Protein AF-A0A936TVR9-F1 (afdb_monomer_lite)

Structure (mmCIF, N/CA/C/O backbone):
data_AF-A0A936TVR9-F1
#
_entry.id   AF-A0A936TVR9-F1
#
loop_
_atom_site.group_PDB
_atom_site.id
_atom_site.type_symbol
_atom_site.label_atom_id
_atom_site.label_alt_id
_atom_site.label_comp_id
_atom_site.label_asym_id
_atom_site.label_entity_id
_atom_site.label_seq_id
_atom_site.pdbx_PDB_ins_code
_atom_site.Cartn_x
_atom_site.Cartn_y
_atom_site.Cartn_z
_atom_site.occupancy
_atom_site.B_iso_or_equiv
_atom_site.auth_seq_id
_atom_site.auth_comp_id
_atom_site.auth_asym_id
_atom_site.auth_atom_id
_atom_site.pdbx_PDB_model_num
ATOM 1 N N . MET A 1 1 ? 17.431 -40.367 -0.765 1.00 41.81 1 MET A N 1
ATOM 2 C CA . MET A 1 1 ? 17.169 -39.230 0.140 1.00 41.81 1 MET A CA 1
ATOM 3 C C . MET A 1 1 ? 16.264 -38.296 -0.637 1.00 41.81 1 MET A C 1
ATOM 5 O O . MET A 1 1 ? 16.635 -38.012 -1.762 1.00 41.81 1 MET A O 1
ATOM 9 N N . PRO A 1 2 ? 15.048 -37.974 -0.170 1.00 59.00 2 PRO A N 1
ATOM 10 C CA . PRO A 1 2 ? 14.137 -37.151 -0.960 1.00 59.00 2 PRO A CA 1
ATOM 11 C C . PRO A 1 2 ? 14.713 -35.739 -1.104 1.00 59.00 2 PRO A C 1
ATOM 13 O O . PRO A 1 2 ? 15.181 -35.166 -0.123 1.00 59.00 2 PRO A O 1
ATOM 16 N N . ASP A 1 3 ? 14.726 -35.217 -2.326 1.00 55.16 3 ASP A N 1
ATOM 17 C CA . ASP A 1 3 ? 15.293 -33.914 -2.664 1.00 55.16 3 ASP A CA 1
ATOM 18 C C . ASP A 1 3 ? 14.294 -32.806 -2.292 1.00 55.16 3 ASP A C 1
ATOM 20 O O . ASP A 1 3 ? 13.336 -32.521 -3.008 1.00 55.16 3 ASP A O 1
ATOM 24 N N . TRP A 1 4 ? 14.494 -32.194 -1.123 1.00 59.47 4 TRP A N 1
ATOM 25 C CA . TRP A 1 4 ? 13.605 -31.176 -0.537 1.00 59.47 4 TRP A CA 1
ATOM 26 C C . TRP A 1 4 ? 13.656 -29.805 -1.237 1.00 59.47 4 TRP A C 1
ATOM 28 O O . TRP A 1 4 ? 12.968 -28.879 -0.821 1.00 59.47 4 TRP A O 1
ATOM 38 N N . SER A 1 5 ? 14.468 -29.652 -2.282 1.00 62.69 5 SER A N 1
ATOM 39 C CA . SER A 1 5 ? 14.728 -28.380 -2.972 1.00 62.69 5 SER A CA 1
ATOM 40 C C . SER A 1 5 ? 13.841 -28.126 -4.199 1.00 62.69 5 SER A C 1
ATOM 42 O O . SER A 1 5 ? 13.876 -27.025 -4.742 1.00 62.69 5 SER A O 1
ATOM 44 N N . LEU A 1 6 ? 13.028 -29.105 -4.617 1.00 51.06 6 LEU A N 1
ATOM 45 C CA . LEU A 1 6 ? 12.009 -28.960 -5.673 1.00 51.06 6 LEU A CA 1
ATOM 46 C C . LEU A 1 6 ? 10.609 -28.630 -5.125 1.00 51.06 6 LEU A C 1
ATOM 48 O O . LEU A 1 6 ? 9.691 -28.398 -5.909 1.00 51.06 6 LEU A O 1
ATOM 52 N N . LEU A 1 7 ? 10.435 -28.575 -3.797 1.00 57.88 7 LEU A N 1
ATOM 53 C CA . LEU A 1 7 ? 9.286 -27.898 -3.201 1.00 57.88 7 LEU A CA 1
ATOM 54 C C . LEU A 1 7 ? 9.544 -26.401 -3.338 1.00 57.88 7 LEU A C 1
ATOM 56 O O . LEU A 1 7 ? 10.267 -25.800 -2.542 1.00 57.88 7 LEU A O 1
ATOM 60 N N . GLY A 1 8 ? 8.989 -25.811 -4.389 1.00 74.62 8 GLY A N 1
ATOM 61 C CA . GLY A 1 8 ? 8.978 -24.376 -4.556 1.00 74.62 8 GLY A CA 1
ATOM 62 C C . GLY A 1 8 ? 8.379 -23.696 -3.327 1.00 74.62 8 GLY A C 1
ATOM 63 O O . GLY A 1 8 ? 7.636 -24.264 -2.522 1.00 74.62 8 GLY A O 1
ATOM 64 N N . VAL A 1 9 ? 8.674 -22.408 -3.196 1.00 77.19 9 VAL A N 1
ATOM 65 C CA . VAL A 1 9 ? 8.026 -21.518 -2.218 1.00 77.19 9 VAL A CA 1
ATOM 66 C C . VAL A 1 9 ? 6.498 -21.663 -2.219 1.00 77.19 9 VAL A C 1
ATOM 68 O O . VAL A 1 9 ? 5.866 -21.477 -1.183 1.00 77.19 9 VAL A O 1
ATOM 71 N N . ARG A 1 10 ? 5.910 -22.058 -3.355 1.00 77.62 10 ARG A N 1
ATOM 72 C CA . ARG A 1 10 ? 4.486 -22.355 -3.514 1.00 77.62 10 ARG A CA 1
ATOM 73 C C . ARG A 1 10 ? 4.029 -23.540 -2.658 1.00 77.62 10 ARG A C 1
ATOM 75 O O . ARG A 1 10 ? 3.032 -23.413 -1.956 1.00 77.62 10 ARG A O 1
ATOM 82 N N . GLU A 1 11 ? 4.748 -24.657 -2.662 1.00 87.62 11 GLU A N 1
ATOM 83 C CA . GLU A 1 11 ? 4.419 -25.847 -1.870 1.00 87.62 11 GLU A CA 1
ATOM 84 C C . GLU A 1 11 ? 4.554 -25.562 -0.369 1.00 87.62 11 GLU A C 1
ATOM 86 O O . GLU A 1 11 ? 3.704 -25.973 0.419 1.00 87.62 11 GLU A O 1
ATOM 91 N N . TYR A 1 12 ? 5.561 -24.779 0.028 1.00 86.06 12 TYR A N 1
ATOM 92 C CA . TYR A 1 12 ? 5.709 -24.320 1.412 1.00 86.06 12 TYR A CA 1
ATOM 93 C C . TYR A 1 12 ? 4.566 -23.381 1.839 1.00 86.06 12 TYR A C 1
ATOM 95 O O . TYR A 1 12 ? 4.017 -23.513 2.939 1.00 86.06 12 TYR A O 1
ATOM 103 N N . LEU A 1 13 ? 4.155 -22.459 0.960 1.00 86.81 13 LEU A N 1
ATOM 104 C CA . LEU A 1 13 ? 3.024 -21.560 1.203 1.00 86.81 13 LEU A CA 1
ATOM 105 C C . LEU A 1 13 ? 1.708 -22.344 1.345 1.00 86.81 13 LEU A C 1
ATOM 107 O O . LEU A 1 13 ? 0.924 -22.073 2.249 1.00 86.81 13 LEU A O 1
ATOM 111 N N . LEU A 1 14 ? 1.484 -23.354 0.499 1.00 89.12 14 LEU A N 1
ATOM 112 C CA . LEU A 1 14 ? 0.291 -24.203 0.559 1.00 89.12 14 LEU A CA 1
ATOM 113 C C . LEU A 1 14 ? 0.271 -25.085 1.814 1.00 89.12 14 LEU A C 1
ATOM 115 O O . LEU A 1 14 ? -0.764 -25.182 2.474 1.00 89.12 14 LEU A O 1
ATOM 119 N N . LEU A 1 15 ? 1.404 -25.690 2.182 1.00 91.25 15 LEU A N 1
ATOM 120 C CA . LEU A 1 15 ? 1.513 -26.502 3.397 1.00 91.25 15 LEU A CA 1
ATOM 121 C C . LEU A 1 15 ? 1.290 -25.665 4.662 1.00 91.25 15 LEU A C 1
ATOM 123 O O . LEU A 1 15 ? 0.538 -26.077 5.546 1.00 91.25 15 LEU A O 1
ATOM 127 N N . SER A 1 16 ? 1.897 -24.479 4.741 1.00 89.44 16 SER A N 1
ATOM 128 C CA . SER A 1 16 ? 1.709 -23.571 5.879 1.00 89.44 16 SER A CA 1
ATOM 129 C C . SER A 1 16 ? 0.274 -23.040 5.963 1.00 89.44 16 SER A C 1
ATOM 131 O O . SER A 1 16 ? -0.315 -23.067 7.045 1.00 89.44 16 SER A O 1
ATOM 133 N N . ALA A 1 17 ? -0.337 -22.653 4.839 1.00 94.25 17 ALA A N 1
ATOM 134 C CA . ALA A 1 17 ? -1.742 -22.250 4.792 1.00 94.25 17 ALA A CA 1
ATOM 135 C C . ALA A 1 17 ? -2.686 -23.384 5.234 1.00 94.25 17 ALA A C 1
ATOM 137 O O . ALA A 1 17 ? -3.587 -23.162 6.046 1.00 94.25 17 ALA A O 1
ATOM 138 N N . GLY A 1 18 ? -2.447 -24.614 4.765 1.00 95.69 18 GLY A N 1
ATOM 139 C CA . GLY A 1 18 ? -3.208 -25.794 5.177 1.00 95.69 18 GLY A CA 1
ATOM 140 C C . GLY A 1 18 ? -3.083 -26.086 6.675 1.00 95.69 18 GLY A C 1
ATOM 141 O O . GLY A 1 18 ? -4.087 -26.337 7.342 1.00 95.69 18 GLY A O 1
ATOM 142 N N . LEU A 1 19 ? -1.873 -25.981 7.232 1.00 96.12 19 LEU A N 1
ATOM 143 C CA . LEU A 1 19 ? -1.625 -26.162 8.665 1.00 96.12 19 LEU A CA 1
ATOM 144 C C . LEU A 1 19 ? -2.401 -25.140 9.510 1.00 96.12 19 LEU A C 1
ATOM 146 O O . LEU A 1 19 ? -3.032 -25.510 10.502 1.00 96.12 19 LEU A O 1
ATOM 150 N N . VAL A 1 20 ? -2.393 -23.865 9.104 1.00 95.94 20 VAL A N 1
ATOM 151 C CA . VAL A 1 20 ? -3.145 -22.799 9.784 1.00 95.94 20 VAL A CA 1
ATOM 152 C C . VAL A 1 20 ? -4.648 -23.071 9.723 1.00 95.94 20 VAL A C 1
ATOM 154 O O . VAL A 1 20 ? -5.328 -22.955 10.742 1.00 95.94 20 VAL A O 1
ATOM 157 N N . ALA A 1 21 ? -5.172 -23.498 8.570 1.00 95.25 21 ALA A N 1
ATOM 158 C CA . ALA A 1 21 ? -6.583 -23.848 8.423 1.00 95.25 21 ALA A CA 1
ATOM 159 C C . ALA A 1 21 ? -6.993 -25.008 9.348 1.00 95.25 21 ALA A C 1
ATOM 161 O O . ALA A 1 21 ? -8.014 -24.924 10.033 1.00 95.25 21 ALA A O 1
ATOM 162 N N . ILE A 1 22 ? -6.171 -26.059 9.434 1.00 96.44 22 ILE A N 1
ATOM 163 C CA . ILE A 1 22 ? -6.390 -27.191 10.348 1.00 96.44 22 ILE A CA 1
ATOM 164 C C . ILE A 1 22 ? -6.342 -26.729 11.810 1.00 96.44 22 ILE A C 1
ATOM 166 O O . ILE A 1 22 ? -7.194 -27.117 12.610 1.00 96.44 22 ILE A O 1
ATOM 170 N N . TYR A 1 23 ? -5.380 -25.877 12.171 1.00 96.00 23 TYR A N 1
ATOM 171 C CA . TYR A 1 23 ? -5.263 -25.338 13.526 1.00 96.00 23 TYR A CA 1
ATOM 172 C C . TYR A 1 23 ? -6.498 -24.521 13.930 1.00 96.00 23 TYR A C 1
ATOM 174 O O . TYR A 1 23 ? -7.045 -24.720 15.016 1.00 96.00 23 TYR A O 1
ATOM 182 N N . LEU A 1 24 ? -6.982 -23.647 13.043 1.00 95.44 24 LEU A N 1
ATOM 183 C CA . LEU A 1 24 ? -8.204 -22.875 13.273 1.00 95.44 24 LEU A CA 1
ATOM 184 C C . LEU A 1 24 ? -9.433 -23.781 13.381 1.00 95.44 24 LEU A C 1
ATOM 186 O O . LEU A 1 24 ? -10.273 -23.562 14.254 1.00 95.44 24 LEU A O 1
ATOM 190 N N . LEU A 1 25 ? -9.519 -24.831 12.562 1.00 94.94 25 LEU A N 1
ATOM 191 C CA . LEU A 1 25 ? -10.594 -25.817 12.645 1.00 94.94 25 LEU A CA 1
ATOM 192 C C . LEU A 1 25 ? -10.604 -26.517 14.013 1.00 94.94 25 LEU A C 1
ATOM 194 O O . LEU A 1 25 ? -11.652 -26.601 14.655 1.00 94.94 25 LEU A O 1
ATOM 198 N N . LEU A 1 26 ? -9.442 -26.961 14.500 1.00 94.19 26 LEU A N 1
ATOM 199 C CA . LEU A 1 26 ? -9.314 -27.559 15.831 1.00 94.19 26 LEU A CA 1
ATOM 200 C C . LEU A 1 26 ? -9.665 -26.566 16.943 1.00 94.19 26 LEU A C 1
ATOM 202 O O . LEU A 1 26 ? -10.333 -26.944 17.904 1.00 94.19 26 LEU A O 1
ATOM 206 N N . LEU A 1 27 ? -9.265 -25.298 16.810 1.00 91.44 27 LEU A N 1
ATOM 207 C CA . LEU A 1 27 ? -9.602 -24.243 17.764 1.00 91.44 27 LEU A CA 1
ATOM 208 C C . LEU A 1 27 ? -11.121 -24.032 17.843 1.00 91.44 27 LEU A C 1
ATOM 210 O O . LEU A 1 27 ? -11.679 -24.002 18.939 1.00 91.44 27 LEU A O 1
ATOM 214 N N . VAL A 1 28 ? -11.805 -23.964 16.697 1.00 91.00 28 VAL A N 1
ATOM 215 C CA . VAL A 1 28 ? -13.268 -23.828 16.625 1.00 91.00 28 VAL A CA 1
ATOM 216 C C . VAL A 1 28 ? -13.967 -25.055 17.206 1.00 91.00 28 VAL A C 1
ATOM 218 O O . VAL A 1 28 ? -14.898 -24.901 17.995 1.00 91.00 28 VAL A O 1
ATOM 221 N N . ILE A 1 29 ? -13.507 -26.268 16.884 1.00 90.19 29 ILE A N 1
ATOM 222 C CA . ILE A 1 29 ? -14.047 -27.508 17.462 1.00 90.19 29 ILE A CA 1
ATOM 223 C C . ILE A 1 29 ? -13.866 -27.508 18.982 1.00 90.19 29 ILE A C 1
ATOM 225 O O . ILE A 1 29 ? -14.802 -27.837 19.708 1.00 90.19 29 ILE A O 1
ATOM 229 N N . ARG A 1 30 ? -12.703 -27.082 19.486 1.00 86.31 30 ARG A N 1
ATOM 230 C CA . ARG A 1 30 ? -12.430 -27.025 20.925 1.00 86.31 30 ARG A CA 1
ATOM 231 C C . ARG A 1 30 ? -13.293 -25.988 21.644 1.00 86.31 30 ARG A C 1
ATOM 233 O O . ARG A 1 30 ? -13.754 -26.258 22.748 1.00 86.31 30 ARG A O 1
ATOM 240 N N . LEU A 1 31 ? -13.531 -24.825 21.034 1.00 79.69 31 LEU A N 1
ATOM 241 C CA . LEU A 1 31 ? -14.440 -23.808 21.579 1.00 79.69 31 LEU A CA 1
ATOM 242 C C . LEU A 1 31 ? -15.897 -24.276 21.552 1.00 79.69 31 LEU A C 1
ATOM 244 O O . LEU A 1 31 ? -16.657 -24.004 22.478 1.00 79.69 31 LEU A O 1
ATOM 248 N N . ARG A 1 32 ? -16.279 -24.993 20.494 1.00 82.75 32 ARG A N 1
ATOM 249 C CA . ARG A 1 32 ? -17.621 -25.551 20.313 1.00 82.75 32 ARG A CA 1
ATOM 250 C C . ARG A 1 32 ? -17.870 -26.798 21.154 1.00 82.75 32 ARG A C 1
ATOM 252 O O . ARG A 1 32 ? -19.017 -27.210 21.295 1.00 82.75 32 ARG A O 1
ATOM 259 N N . HIS A 1 33 ? -16.824 -27.353 21.753 1.00 65.50 33 HIS A N 1
ATOM 260 C CA . HIS A 1 33 ? -16.907 -28.402 22.751 1.00 65.50 33 HIS A CA 1
ATOM 261 C C . HIS A 1 33 ? -16.649 -27.814 24.153 1.00 65.50 33 HIS A C 1
ATOM 263 O O . HIS A 1 33 ? -15.665 -28.188 24.800 1.00 65.50 33 HIS A O 1
ATOM 269 N N . PRO A 1 34 ? -17.494 -26.883 24.658 1.00 57.62 34 PRO A N 1
ATOM 270 C CA . PRO A 1 34 ? -17.399 -26.454 26.040 1.00 57.62 34 PRO A CA 1
ATOM 271 C C . PRO A 1 34 ? -17.596 -27.700 26.895 1.00 57.62 34 PRO A C 1
ATOM 273 O O . PRO A 1 34 ? -18.627 -28.365 26.829 1.00 57.62 34 PRO A O 1
ATOM 276 N N . ASN A 1 35 ? -16.543 -28.043 27.629 1.00 62.31 35 ASN A N 1
ATOM 277 C CA . ASN A 1 35 ? -16.458 -29.159 28.553 1.00 62.31 35 ASN A CA 1
ATOM 278 C C . ASN A 1 35 ? -17.751 -29.272 29.382 1.00 62.31 35 ASN A C 1
ATOM 280 O O . ASN A 1 35 ? -17.938 -28.558 30.369 1.00 62.31 35 ASN A O 1
ATOM 284 N N . SER A 1 36 ? -18.660 -30.157 28.963 1.00 58.44 36 SER A N 1
ATOM 285 C CA . SER A 1 36 ? -19.895 -30.494 29.667 1.00 58.44 36 SER A CA 1
ATOM 286 C C . SER A 1 36 ? -19.535 -31.418 30.829 1.00 58.44 36 SER A C 1
ATOM 288 O O . SER A 1 36 ? -19.790 -32.620 30.815 1.00 58.44 36 SER A O 1
ATOM 290 N N . GLY A 1 37 ? -18.839 -30.857 31.814 1.00 56.47 37 GLY A N 1
ATOM 291 C CA . GLY A 1 37 ? -18.1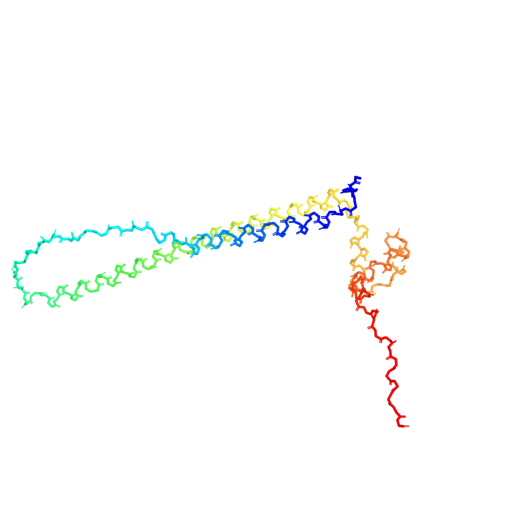68 -31.610 32.859 1.00 56.47 37 GLY A CA 1
ATOM 292 C C . GLY A 1 37 ? -18.283 -30.934 34.215 1.00 56.47 37 GLY A C 1
ATOM 293 O O . GLY A 1 37 ? -17.302 -30.413 34.726 1.00 56.47 37 GLY A O 1
ATOM 294 N N . LYS A 1 38 ? -19.478 -31.051 34.811 1.00 57.41 38 LYS A N 1
ATOM 295 C C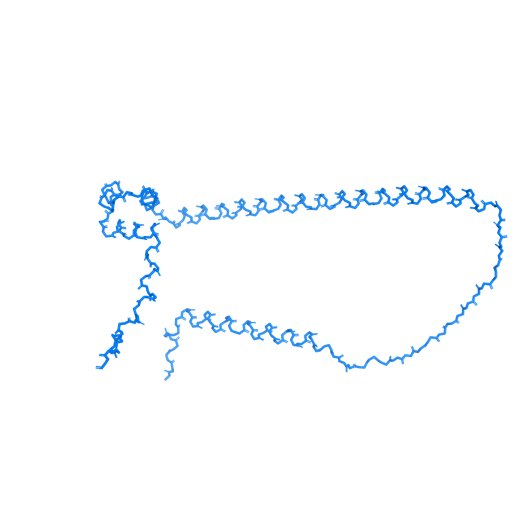A . LYS A 1 38 ? -19.773 -30.961 36.258 1.00 57.41 38 LYS A CA 1
ATOM 296 C C . LYS A 1 38 ? -19.833 -29.555 36.878 1.00 57.41 38 LYS A C 1
ATOM 298 O O . LYS A 1 38 ? -19.017 -29.192 37.719 1.00 57.41 38 LYS A O 1
ATOM 303 N N . ARG A 1 39 ? -20.932 -28.837 36.621 1.00 51.00 39 ARG A N 1
ATOM 304 C CA . ARG A 1 39 ? -21.523 -27.958 37.647 1.00 51.00 39 ARG A CA 1
ATOM 305 C C . ARG A 1 39 ? -22.394 -28.813 38.567 1.00 51.00 39 ARG A C 1
ATOM 307 O O . ARG A 1 39 ? -23.491 -29.208 38.184 1.00 51.00 39 ARG A O 1
ATOM 314 N N . LYS A 1 40 ? -21.896 -29.126 39.767 1.00 46.97 40 LYS A N 1
ATOM 315 C CA . LYS A 1 40 ? -22.768 -29.549 40.868 1.00 46.97 40 LYS A CA 1
ATOM 316 C C . LYS A 1 40 ? -23.508 -28.314 41.379 1.00 46.97 40 LYS A C 1
ATOM 318 O O . LYS A 1 40 ? -22.881 -27.346 41.797 1.00 46.97 40 LYS A O 1
ATOM 323 N N . ALA A 1 41 ? -24.829 -28.374 41.289 1.00 47.09 41 ALA A N 1
ATOM 324 C CA . ALA A 1 41 ? -25.760 -27.455 41.915 1.00 47.09 41 ALA A CA 1
ATOM 325 C C . ALA A 1 41 ? -25.800 -27.669 43.437 1.00 47.09 41 ALA A C 1
ATOM 327 O O . ALA A 1 41 ? -25.733 -28.806 43.904 1.00 47.09 41 ALA A O 1
ATOM 328 N N . ALA A 1 42 ? -25.989 -26.583 44.181 1.00 38.34 42 ALA A N 1
ATOM 329 C CA . ALA A 1 42 ? -26.681 -26.583 45.462 1.00 38.34 42 ALA A CA 1
ATOM 330 C C . ALA A 1 42 ? -27.422 -25.247 45.598 1.00 38.34 42 ALA A C 1
ATOM 332 O O . ALA A 1 42 ? -26.902 -24.191 45.249 1.00 38.34 42 ALA A O 1
ATOM 333 N N . ALA A 1 43 ? -28.675 -25.379 46.004 1.00 44.47 43 ALA A N 1
ATOM 334 C CA . ALA A 1 43 ? -29.791 -24.458 45.878 1.00 44.47 43 ALA A CA 1
ATOM 335 C C . ALA A 1 43 ? -29.920 -23.522 47.115 1.00 44.47 43 ALA A C 1
ATOM 337 O O . ALA A 1 43 ? -29.125 -23.638 48.048 1.00 44.47 43 ALA A O 1
ATOM 338 N N . PRO A 1 44 ? -30.887 -22.583 47.104 1.00 61.28 44 PRO A N 1
ATOM 339 C CA . PRO A 1 44 ? -30.874 -21.304 47.814 1.00 61.28 44 PRO A CA 1
ATOM 340 C C . PRO A 1 44 ? -31.745 -21.288 49.080 1.00 61.28 44 PRO A C 1
ATOM 342 O O . PRO A 1 44 ? -32.658 -22.092 49.214 1.00 61.28 44 PRO A O 1
ATOM 345 N N . VAL A 1 45 ? -31.524 -20.304 49.956 1.00 45.28 45 VAL A N 1
ATOM 346 C CA . VAL A 1 45 ? -32.445 -19.851 51.020 1.00 45.28 45 VAL A CA 1
ATOM 347 C C . VAL A 1 45 ? -32.060 -18.382 51.277 1.00 45.28 45 VAL A C 1
ATOM 349 O O . VAL A 1 45 ? -30.885 -18.111 51.482 1.00 45.28 45 VAL A O 1
ATOM 352 N N . GLY A 1 46 ? -32.886 -17.345 51.173 1.00 40.72 46 GLY A N 1
ATOM 353 C CA . GLY A 1 46 ? -34.325 -17.226 51.349 1.00 40.72 46 GLY A CA 1
ATOM 354 C C . GLY A 1 46 ? -34.555 -16.310 52.550 1.00 40.72 46 GLY A C 1
ATOM 355 O O . GLY A 1 46 ? -34.253 -16.736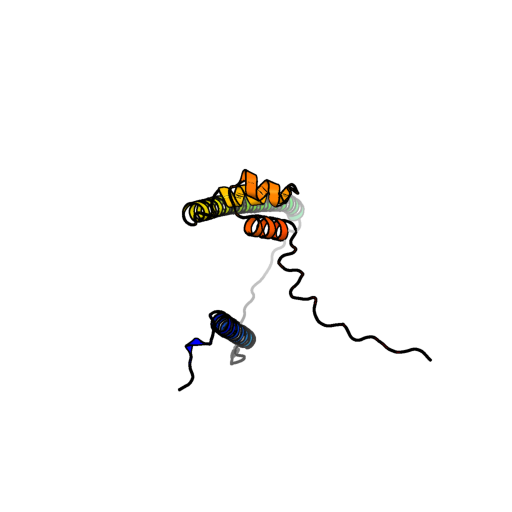 53.652 1.00 40.72 46 GLY A O 1
ATOM 356 N N . GLN A 1 47 ? -35.060 -15.087 52.353 1.00 41.81 47 GLN A N 1
ATOM 357 C CA . GLN A 1 47 ? -36.056 -14.480 53.251 1.00 41.81 47 GLN A CA 1
ATOM 358 C C . GLN A 1 47 ? -36.515 -13.104 52.766 1.00 41.81 47 GLN A C 1
ATOM 360 O O . GLN A 1 47 ? -35.721 -12.197 52.532 1.00 41.81 47 GLN A O 1
ATOM 365 N N . TRP A 1 48 ? -37.832 -12.995 52.611 1.00 40.94 48 TRP A N 1
ATOM 366 C CA . TRP A 1 48 ? -38.579 -11.770 52.368 1.00 40.94 48 TRP A CA 1
ATOM 367 C C . TRP A 1 48 ? -38.949 -11.109 53.692 1.00 40.94 48 TRP A C 1
ATOM 369 O O . TRP A 1 48 ? -39.326 -11.812 54.628 1.00 40.94 48 TRP A O 1
ATOM 379 N N . SER A 1 49 ? -38.983 -9.777 53.694 1.00 47.59 49 SER A N 1
ATOM 380 C CA . SER A 1 49 ? -39.792 -8.995 54.629 1.00 47.59 49 SER A CA 1
ATOM 381 C C . SER A 1 49 ? -40.334 -7.753 53.915 1.00 47.59 49 SER A C 1
ATOM 383 O O . SER A 1 49 ? -39.574 -6.863 53.547 1.00 47.59 49 SER A O 1
ATOM 385 N N . THR A 1 50 ? -41.651 -7.705 53.730 1.00 47.31 50 THR A N 1
ATOM 386 C CA . THR A 1 50 ? -42.462 -6.483 53.572 1.00 47.31 50 THR A CA 1
ATOM 387 C C . THR A 1 50 ? -43.469 -6.488 54.724 1.00 47.31 50 THR A C 1
ATOM 389 O O . THR A 1 50 ? -43.892 -7.570 55.139 1.00 47.31 50 THR A O 1
ATOM 392 N N . PRO A 1 51 ? -43.751 -5.329 55.338 1.00 52.59 51 PRO A N 1
ATOM 393 C CA . PRO A 1 51 ? -44.999 -4.620 55.015 1.00 52.59 51 PRO A CA 1
ATOM 394 C C . PRO A 1 51 ? -44.795 -3.086 54.983 1.00 52.59 51 PRO A C 1
ATOM 396 O O . PRO A 1 51 ? -43.999 -2.536 55.733 1.00 52.59 51 PRO A O 1
ATOM 399 N N . GLU A 1 52 ? -45.293 -2.391 53.959 1.00 44.72 52 GLU A N 1
ATOM 400 C CA . GLU A 1 52 ? -46.629 -1.761 53.889 1.00 44.72 52 GLU A CA 1
ATOM 401 C C . GLU A 1 52 ? -46.563 -0.285 54.313 1.00 44.72 52 GLU A C 1
ATOM 403 O O . GLU A 1 52 ? -46.065 0.015 55.390 1.00 44.72 52 GLU A O 1
ATOM 408 N N . LEU A 1 53 ? -47.033 0.616 53.439 1.00 45.84 53 LEU A N 1
ATOM 409 C CA . LEU A 1 53 ? -47.757 1.862 53.746 1.00 45.84 53 LEU A CA 1
ATOM 410 C C . LEU A 1 53 ? -47.982 2.638 52.435 1.00 45.84 53 LEU A C 1
ATOM 412 O O . LEU A 1 53 ? -47.062 3.221 51.863 1.00 45.84 53 LEU A O 1
ATOM 416 N N . SER A 1 54 ? -49.225 2.625 51.955 1.00 48.81 54 SER A N 1
ATOM 417 C CA . SER A 1 54 ? -49.710 3.449 50.842 1.00 48.81 54 SER A CA 1
ATOM 418 C C . SER A 1 54 ? -49.854 4.922 51.245 1.00 48.81 54 SER A C 1
ATOM 420 O O . SER A 1 54 ? -50.532 5.202 52.234 1.00 48.81 54 SER A O 1
ATOM 422 N N . PRO A 1 55 ? -49.396 5.873 50.406 1.00 48.84 55 PRO A N 1
ATOM 423 C CA . PRO A 1 55 ? -49.975 7.208 50.331 1.00 48.84 55 PRO A CA 1
ATOM 424 C C . PRO A 1 55 ? -50.504 7.467 48.908 1.00 48.84 55 PRO A C 1
ATOM 426 O O . PRO A 1 55 ? -49.897 8.171 48.101 1.00 48.84 55 PRO A O 1
ATOM 429 N N . MET A 1 56 ? -51.665 6.899 48.570 1.00 47.44 56 MET A N 1
ATOM 430 C CA . MET A 1 56 ? -52.380 7.218 47.324 1.00 47.44 56 MET A CA 1
ATOM 431 C C . MET A 1 56 ? -53.162 8.532 47.487 1.00 47.44 56 MET A C 1
ATOM 433 O O . MET A 1 56 ? -54.370 8.519 47.681 1.00 47.44 56 MET A O 1
ATOM 437 N N . ALA A 1 57 ? -52.471 9.673 47.452 1.00 46.50 57 ALA A N 1
ATOM 438 C CA . ALA A 1 57 ? -53.089 10.984 47.178 1.00 46.50 57 ALA A CA 1
ATOM 439 C C . ALA A 1 57 ? -52.064 12.043 46.730 1.00 46.50 57 ALA A C 1
ATOM 441 O O . ALA A 1 57 ? -52.391 12.907 45.927 1.00 46.50 57 ALA A O 1
ATOM 442 N N . VAL A 1 58 ? -50.806 11.944 47.180 1.00 50.09 58 VAL A N 1
ATOM 443 C CA . VAL A 1 58 ? -49.698 12.826 46.740 1.00 50.09 58 VAL A CA 1
ATOM 444 C C . VAL A 1 58 ? -48.997 12.279 45.486 1.00 50.09 58 VAL A C 1
ATOM 446 O O . VAL A 1 58 ? -48.367 13.018 44.732 1.00 50.09 58 VAL A O 1
ATOM 449 N N . ALA A 1 59 ? -49.160 10.980 45.216 1.00 52.16 59 ALA A N 1
ATOM 450 C CA . ALA A 1 59 ? -48.464 10.277 44.145 1.00 52.16 59 ALA A CA 1
ATOM 451 C C . ALA A 1 59 ? -48.778 10.815 42.737 1.00 52.16 59 ALA A C 1
ATOM 453 O O . ALA A 1 59 ? -47.903 10.787 41.889 1.00 52.16 59 ALA A O 1
ATOM 454 N N . SER A 1 60 ? -49.973 11.351 42.462 1.00 51.34 60 SER A N 1
ATOM 455 C CA . SER A 1 60 ? -50.345 11.682 41.074 1.00 51.34 60 SER A CA 1
ATOM 456 C C . SER A 1 60 ? -49.619 12.905 40.489 1.00 51.34 60 SER A C 1
ATOM 458 O O . SER A 1 60 ? -49.429 12.949 39.278 1.00 51.34 60 SER A O 1
ATOM 460 N N . SER A 1 61 ? -49.202 13.876 41.312 1.00 52.09 61 SER A N 1
ATOM 461 C CA . SER A 1 61 ? -48.396 15.029 40.859 1.00 52.09 61 SER A CA 1
ATOM 462 C C . SER A 1 61 ? -46.897 14.762 40.959 1.00 52.09 61 SER A C 1
ATOM 464 O O . SER A 1 61 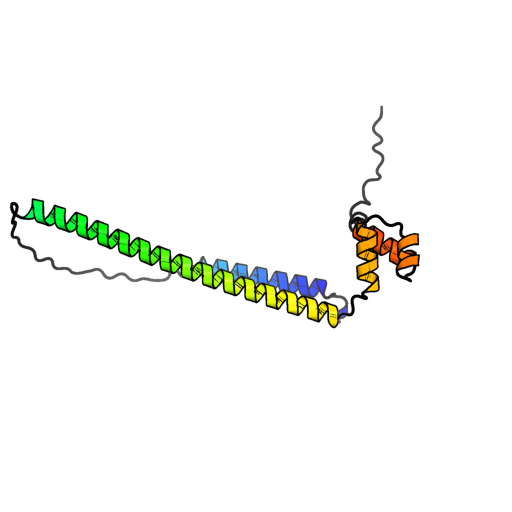? -46.165 15.096 40.034 1.00 52.09 61 SER A O 1
ATOM 466 N N . ALA A 1 62 ? -46.450 14.079 42.019 1.00 54.81 62 ALA A N 1
ATOM 467 C CA . ALA A 1 62 ? -45.046 13.701 42.178 1.00 54.81 62 ALA A CA 1
ATOM 468 C C . ALA A 1 62 ? -44.584 12.705 41.097 1.00 54.81 62 ALA A C 1
ATOM 470 O O . ALA A 1 62 ? -43.469 12.820 40.601 1.00 54.81 62 ALA A O 1
ATOM 471 N N . VAL A 1 63 ? -45.454 11.777 40.677 1.00 58.25 63 VAL A N 1
ATOM 472 C CA . VAL A 1 63 ? -45.165 10.837 39.580 1.00 58.25 63 VAL A CA 1
ATOM 473 C C . VAL A 1 63 ? -45.085 11.561 38.233 1.00 58.25 63 VAL A C 1
ATOM 475 O O . VAL A 1 63 ? -44.198 11.249 37.451 1.00 58.25 63 VAL A O 1
ATOM 478 N N . ALA A 1 64 ? -45.931 12.566 37.977 1.00 58.66 64 ALA A N 1
ATOM 479 C CA . ALA A 1 64 ? -45.881 13.342 36.734 1.00 58.66 64 ALA A CA 1
ATOM 480 C C . ALA A 1 64 ? -44.632 14.245 36.648 1.00 58.66 64 ALA A C 1
ATOM 482 O O . ALA A 1 64 ? -44.019 14.356 35.588 1.00 58.66 64 ALA A O 1
ATOM 483 N N . GLU A 1 65 ? -44.213 14.865 37.757 1.00 57.66 65 GLU A N 1
ATOM 484 C CA . GLU A 1 65 ? -42.967 15.646 37.817 1.00 57.66 65 GLU A CA 1
ATOM 485 C C . GLU A 1 65 ? -41.712 14.754 37.775 1.00 57.66 65 GLU A C 1
ATOM 487 O O . GLU A 1 65 ? -40.725 15.132 37.140 1.00 57.66 65 GLU A O 1
ATOM 492 N N . GLN A 1 66 ? -41.748 13.553 38.371 1.00 59.69 66 GLN A N 1
ATOM 493 C CA . GLN A 1 66 ? -40.673 12.560 38.242 1.00 59.69 66 GLN A CA 1
ATOM 494 C C . GLN A 1 66 ? -40.561 12.008 36.819 1.00 59.69 66 GLN A C 1
ATOM 496 O O . GLN A 1 66 ? -39.457 11.939 36.298 1.00 59.69 66 GLN A O 1
ATOM 501 N N . GLU A 1 67 ? -41.667 11.696 36.144 1.00 61.69 67 GLU A N 1
ATOM 502 C CA . GLU A 1 67 ? -41.646 11.166 34.773 1.00 61.69 67 GLU A CA 1
ATOM 503 C C . GLU A 1 67 ? -41.071 12.188 33.768 1.00 61.69 67 GLU A C 1
ATOM 505 O O . GLU A 1 67 ? -40.305 11.843 32.861 1.00 61.69 67 GLU A O 1
ATOM 510 N N . VAL A 1 68 ? -41.348 13.484 33.962 1.00 65.81 68 VAL A N 1
ATOM 511 C CA . VAL A 1 68 ? -40.737 14.565 33.167 1.00 65.81 68 VAL A CA 1
ATOM 512 C C . VAL A 1 68 ? -39.240 14.727 33.481 1.00 65.81 68 VAL A C 1
ATOM 514 O O . VAL A 1 68 ? -38.440 14.946 32.567 1.00 65.81 68 VAL A O 1
ATOM 517 N N . GLN A 1 69 ? -38.819 14.577 34.741 1.00 70.88 69 GLN A N 1
ATOM 518 C CA . GLN A 1 69 ? -37.394 14.597 35.093 1.00 70.88 69 GLN A CA 1
ATOM 519 C C . GLN A 1 69 ? -36.644 13.368 34.560 1.00 70.88 69 GLN A C 1
ATOM 521 O O . GLN A 1 69 ? -35.574 13.529 33.970 1.00 70.88 69 GLN A O 1
ATOM 526 N N . ASP A 1 70 ? -37.223 12.174 34.661 1.00 74.25 70 ASP A N 1
ATOM 527 C CA . ASP A 1 70 ? -36.642 10.918 34.180 1.00 74.25 70 ASP A CA 1
ATOM 528 C C . ASP A 1 70 ? -36.480 10.924 32.656 1.00 74.25 70 ASP A C 1
ATOM 530 O O . ASP A 1 70 ? -35.434 10.534 32.130 1.00 74.25 70 ASP A O 1
ATOM 534 N N . THR A 1 71 ? -37.467 11.452 31.927 1.00 78.50 71 THR A N 1
ATOM 535 C CA . THR A 1 71 ? -37.362 11.632 30.471 1.00 78.50 71 THR A CA 1
ATOM 536 C C . THR A 1 71 ? -36.313 12.680 30.091 1.00 78.50 71 THR A C 1
ATOM 538 O O . THR A 1 71 ? -35.581 12.480 29.116 1.00 78.50 71 THR A O 1
ATOM 541 N N . SER A 1 72 ? -36.174 13.768 30.859 1.00 83.94 72 SER A N 1
ATOM 542 C CA . SER A 1 72 ? -35.131 14.780 30.635 1.00 83.94 72 SER A CA 1
ATOM 543 C C . SER A 1 72 ? -33.719 14.222 30.866 1.00 83.94 72 SER A C 1
ATOM 545 O O . SER A 1 72 ? -32.835 14.408 30.025 1.00 83.94 72 SER A O 1
ATOM 547 N N . PHE A 1 73 ? -33.529 13.441 31.934 1.00 87.12 73 PHE A N 1
ATOM 548 C CA . PHE A 1 73 ? -32.266 12.790 32.267 1.00 87.12 73 PHE A CA 1
ATOM 549 C C . PHE A 1 73 ? -31.906 11.699 31.252 1.00 87.12 73 PHE A C 1
ATOM 551 O O . PHE A 1 73 ? -30.780 11.667 30.755 1.00 87.12 73 PHE A O 1
ATOM 558 N N . ALA A 1 74 ? -32.870 10.860 30.859 1.00 89.00 74 ALA A N 1
ATOM 559 C CA . ALA A 1 74 ? -32.681 9.852 29.817 1.00 89.00 74 ALA A CA 1
ATOM 560 C C . ALA A 1 74 ? -32.265 10.486 28.481 1.00 89.00 74 ALA A C 1
ATOM 562 O O . ALA A 1 74 ? -31.368 9.985 27.799 1.00 89.00 74 ALA A O 1
ATOM 563 N N . ARG A 1 75 ? -32.858 11.633 28.125 1.00 88.50 75 ARG A N 1
ATOM 564 C CA . ARG A 1 75 ? -32.490 12.387 26.920 1.00 88.50 75 ARG A CA 1
ATOM 565 C C . ARG A 1 75 ? -31.069 12.941 27.000 1.00 88.50 75 ARG A C 1
ATOM 567 O O . ARG A 1 75 ? -30.342 12.889 26.011 1.00 88.50 75 ARG A O 1
ATOM 574 N N . GLN A 1 76 ? -30.658 13.434 28.163 1.00 91.25 76 GLN A N 1
ATOM 575 C CA . GLN A 1 76 ? -29.319 13.978 28.392 1.00 91.25 76 GLN A CA 1
ATOM 576 C C . GLN A 1 76 ? -28.247 12.871 28.403 1.00 91.25 76 GLN A C 1
ATOM 578 O O . GLN A 1 76 ? -27.160 13.039 27.841 1.00 91.25 76 GLN A O 1
ATOM 583 N N . LEU A 1 77 ? -28.581 11.690 28.931 1.00 91.44 77 LEU A N 1
ATOM 584 C CA . LEU A 1 77 ? -27.739 10.499 28.846 1.00 91.44 77 LEU A CA 1
ATOM 585 C C . LEU A 1 77 ? -27.599 10.015 27.394 1.00 91.44 77 LEU A C 1
ATOM 587 O O . LEU A 1 77 ? -26.487 9.760 26.943 1.00 91.44 77 LEU A O 1
ATOM 591 N N . ALA A 1 78 ? -28.691 9.975 26.625 1.00 90.75 78 ALA A N 1
ATOM 592 C CA . ALA A 1 78 ? -28.647 9.620 25.206 1.00 90.75 78 ALA A CA 1
ATOM 593 C C . ALA A 1 78 ? -27.803 10.611 24.381 1.00 90.75 78 ALA A C 1
ATOM 595 O O . ALA A 1 78 ? -27.000 10.200 23.545 1.00 90.75 78 ALA A O 1
ATOM 596 N N . GLN A 1 79 ? -27.928 11.916 24.648 1.00 93.19 79 GLN A N 1
ATOM 597 C CA . GLN A 1 79 ? -27.112 12.948 23.999 1.00 93.19 79 GLN A CA 1
ATOM 598 C C . GLN A 1 79 ? -25.621 12.804 24.325 1.00 93.19 79 GLN A C 1
ATOM 600 O O . GLN A 1 79 ? -24.782 12.933 23.433 1.00 93.19 79 GLN A O 1
ATOM 605 N N . SER A 1 80 ? -25.278 12.512 25.581 1.00 91.69 80 SER A N 1
ATOM 606 C CA . SER A 1 80 ? -23.878 12.301 25.974 1.00 91.69 80 SER A CA 1
ATOM 607 C C . SER A 1 80 ? -23.296 11.005 25.399 1.00 91.69 80 SER A C 1
ATOM 609 O O . SER A 1 80 ? -22.164 11.020 24.917 1.00 91.69 80 SER A O 1
ATOM 611 N N . ALA A 1 81 ? -24.076 9.919 25.348 1.00 92.56 81 ALA A N 1
ATOM 612 C CA . ALA A 1 81 ? -23.683 8.674 24.688 1.00 92.56 81 ALA A CA 1
ATOM 613 C C . ALA A 1 81 ? -23.395 8.894 23.194 1.00 92.56 81 ALA A C 1
ATOM 615 O O . ALA A 1 81 ? -22.329 8.519 22.708 1.00 92.56 81 ALA A O 1
ATOM 616 N N . MET A 1 82 ? -24.283 9.602 22.490 1.00 93.69 82 MET A N 1
ATOM 617 C CA . MET A 1 82 ? -24.084 9.950 21.082 1.00 93.69 82 MET A CA 1
ATOM 618 C C . MET A 1 82 ? -22.845 10.838 20.877 1.00 93.69 82 MET A C 1
ATOM 620 O O . MET A 1 82 ? -22.083 10.644 19.930 1.00 93.69 82 MET A O 1
ATOM 624 N N . GLY A 1 83 ? -22.593 11.788 21.785 1.00 93.81 83 GLY A N 1
ATOM 625 C CA . GLY A 1 83 ? -21.386 12.619 21.759 1.00 93.81 83 GLY A CA 1
ATOM 626 C C . GLY A 1 83 ? -20.094 11.804 21.890 1.00 93.81 83 GLY A C 1
ATOM 627 O O . GLY A 1 83 ? -19.128 12.051 21.162 1.00 93.81 83 GLY A O 1
ATOM 628 N N . LEU A 1 84 ? -20.086 10.793 22.763 1.00 95.50 84 LEU A N 1
ATOM 629 C CA . LEU A 1 84 ? -18.952 9.881 22.931 1.00 95.50 84 LEU A CA 1
ATOM 630 C C . LEU A 1 84 ? -18.720 9.010 21.692 1.00 95.50 84 LEU A C 1
ATOM 632 O O . LEU A 1 84 ? -17.569 8.813 21.293 1.00 95.50 84 LEU A O 1
ATOM 636 N N . GLU A 1 85 ? -19.788 8.519 21.062 1.00 95.81 85 GLU A N 1
ATOM 637 C CA . GLU A 1 85 ? -19.703 7.755 19.814 1.00 95.81 85 GLU A CA 1
ATOM 638 C C . GLU A 1 85 ? -19.129 8.597 18.672 1.00 95.81 85 GLU A C 1
ATOM 640 O O . GLU A 1 85 ? -18.209 8.153 17.985 1.00 95.81 85 GLU A O 1
ATOM 645 N N . LEU A 1 86 ? -19.584 9.844 18.515 1.00 96.19 86 LEU A N 1
ATOM 646 C CA . LEU A 1 86 ? -19.033 10.763 17.516 1.00 96.19 86 LEU A CA 1
ATOM 647 C C . LEU A 1 86 ? -17.545 11.036 17.753 1.00 96.19 86 LEU A C 1
ATOM 649 O O . LEU A 1 86 ? -16.751 10.976 16.815 1.00 96.19 86 LEU A O 1
ATOM 653 N N . GLN A 1 87 ? -17.137 11.277 19.002 1.00 96.38 87 GLN A N 1
ATOM 654 C CA . GLN A 1 87 ? -15.723 11.456 19.339 1.00 96.38 87 GLN A CA 1
ATOM 655 C C . GLN A 1 87 ? -14.891 10.199 19.075 1.00 96.38 87 GLN A C 1
ATOM 657 O O . GLN A 1 87 ? -13.722 10.301 18.697 1.00 96.38 87 GLN A O 1
ATOM 662 N N . ARG A 1 88 ? -15.460 9.011 19.301 1.00 97.25 88 ARG A N 1
ATOM 663 C CA . ARG A 1 88 ? -14.805 7.739 18.992 1.00 97.25 88 ARG A CA 1
ATOM 664 C C . ARG A 1 88 ? -14.615 7.582 17.484 1.00 97.25 88 ARG A C 1
ATOM 666 O O . ARG A 1 88 ? -13.492 7.343 17.055 1.00 97.25 88 ARG A O 1
ATOM 673 N N . LEU A 1 89 ? -15.665 7.791 16.692 1.00 97.31 89 LEU A N 1
ATOM 674 C CA . LEU A 1 89 ? -15.600 7.704 15.230 1.00 97.31 89 LEU A CA 1
ATOM 675 C C . LEU A 1 89 ? -14.626 8.725 14.635 1.00 97.31 89 LEU A C 1
ATOM 677 O O . LEU A 1 89 ? -13.871 8.403 13.722 1.00 97.31 89 LEU A O 1
ATOM 681 N N . GLN A 1 90 ? -14.593 9.948 15.168 1.00 97.25 90 GLN A N 1
ATOM 682 C CA . GLN A 1 90 ? -13.614 10.956 14.754 1.00 97.25 90 GLN A CA 1
ATOM 683 C C . GLN A 1 90 ? -12.178 10.506 15.036 1.00 97.25 90 GLN A C 1
ATOM 685 O O . GLN A 1 90 ? -11.312 10.678 14.180 1.00 97.25 90 GLN A O 1
ATOM 690 N N . ARG A 1 91 ? -11.921 9.897 16.201 1.00 97.50 91 ARG A N 1
ATOM 691 C CA . ARG A 1 91 ? -10.606 9.326 16.527 1.00 97.50 91 ARG A CA 1
ATOM 692 C C . ARG A 1 91 ? -10.226 8.195 15.576 1.00 97.50 91 ARG A C 1
ATOM 694 O O . ARG A 1 91 ? -9.114 8.208 15.059 1.00 97.50 91 ARG A O 1
ATOM 701 N N . GLU A 1 92 ? -11.149 7.280 15.296 1.00 97.69 92 GLU A N 1
ATOM 702 C CA . GLU A 1 92 ? -10.934 6.189 14.337 1.00 97.69 92 GLU A CA 1
ATOM 703 C C . GLU A 1 92 ? -10.647 6.736 12.925 1.00 97.69 92 GLU A C 1
ATOM 705 O O . GLU A 1 92 ? -9.692 6.311 12.284 1.00 97.69 92 GLU A O 1
ATOM 710 N N . MET A 1 93 ? -11.381 7.754 12.464 1.00 97.56 93 MET A N 1
ATOM 711 C CA . MET A 1 93 ? -11.124 8.427 11.182 1.00 97.56 93 MET A CA 1
ATOM 712 C C . MET A 1 93 ? -9.746 9.092 11.115 1.00 97.56 93 MET A C 1
ATOM 714 O O . MET A 1 93 ? -9.072 9.012 10.087 1.00 97.56 93 MET A O 1
ATOM 718 N N . VAL A 1 94 ? -9.316 9.763 12.187 1.00 97.88 94 VAL A N 1
ATOM 719 C CA . VAL A 1 94 ? -7.975 10.364 12.260 1.00 97.88 94 VAL A CA 1
ATOM 720 C C . VAL A 1 94 ? -6.901 9.279 12.216 1.00 97.88 94 VAL A C 1
ATOM 722 O O . VAL A 1 94 ? -5.927 9.428 11.481 1.00 97.88 94 VAL A O 1
ATOM 725 N N . GLN A 1 95 ? -7.104 8.177 12.938 1.00 97.62 95 GLN A N 1
ATOM 726 C CA . GLN A 1 95 ? -6.187 7.043 12.940 1.00 97.62 95 GLN A CA 1
ATOM 727 C C . GLN A 1 95 ? -6.078 6.401 11.553 1.00 97.62 95 GLN A C 1
ATOM 729 O O . GLN A 1 95 ? -4.974 6.272 11.036 1.00 97.62 95 GLN A O 1
ATOM 734 N N . LEU A 1 96 ? -7.203 6.110 10.893 1.00 97.25 96 LEU A N 1
ATOM 735 C CA . LEU A 1 96 ? -7.208 5.558 9.535 1.00 97.25 96 LEU A CA 1
ATOM 736 C C . LEU A 1 96 ? -6.508 6.482 8.535 1.00 97.25 96 LEU A C 1
ATOM 738 O O . LEU A 1 96 ? -5.780 6.017 7.662 1.00 97.25 96 LEU A O 1
ATOM 742 N N . ARG A 1 97 ? -6.706 7.801 8.645 1.00 97.00 97 ARG A N 1
ATOM 743 C CA . ARG A 1 97 ? -6.000 8.762 7.787 1.00 97.00 97 ARG A CA 1
ATOM 744 C C . ARG A 1 97 ? -4.494 8.736 8.026 1.00 97.00 97 ARG A C 1
ATOM 746 O O . ARG A 1 97 ? -3.750 8.792 7.050 1.00 97.00 97 ARG A O 1
ATOM 753 N N . ALA A 1 98 ? -4.059 8.637 9.280 1.00 97.38 98 ALA A N 1
ATOM 754 C CA . ALA A 1 98 ? -2.645 8.513 9.616 1.00 97.38 98 ALA A CA 1
ATOM 755 C C . ALA A 1 98 ? -2.050 7.203 9.071 1.00 97.38 98 ALA A C 1
ATOM 757 O O . ALA A 1 98 ? -0.978 7.225 8.469 1.00 97.38 98 ALA A O 1
ATOM 758 N N . ASP A 1 99 ? -2.772 6.089 9.193 1.00 97.06 99 ASP A N 1
ATOM 759 C CA . ASP A 1 99 ? -2.349 4.789 8.665 1.00 97.06 99 ASP A CA 1
ATOM 760 C C . ASP A 1 99 ? -2.249 4.808 7.131 1.00 97.06 99 ASP A C 1
ATOM 762 O O . ASP A 1 99 ? -1.253 4.357 6.567 1.00 97.06 99 ASP A O 1
ATOM 766 N N . CYS A 1 100 ? -3.226 5.405 6.439 1.00 96.62 100 CYS A N 1
ATOM 767 C CA . CYS A 1 100 ? -3.180 5.592 4.986 1.00 96.62 100 CYS A CA 1
ATOM 768 C C . CYS A 1 100 ? -2.007 6.476 4.545 1.00 96.62 100 CYS A C 1
ATOM 770 O O . CYS A 1 100 ? -1.365 6.178 3.538 1.00 96.62 100 CYS A O 1
ATOM 772 N N . GLN A 1 101 ? -1.723 7.562 5.273 1.00 96.25 101 GLN A N 1
ATOM 773 C CA . GLN A 1 101 ? -0.570 8.422 4.989 1.00 96.25 101 GLN A CA 1
ATOM 774 C C . GLN A 1 101 ? 0.737 7.652 5.154 1.00 96.25 101 GLN A C 1
ATOM 776 O O . GLN A 1 101 ? 1.558 7.646 4.241 1.00 96.25 101 GLN A O 1
ATOM 781 N N . ARG A 1 102 ? 0.880 6.924 6.264 1.00 96.56 102 ARG A N 1
ATOM 782 C CA . ARG A 1 102 ? 2.042 6.078 6.525 1.00 96.56 102 ARG A CA 1
ATOM 783 C C . ARG A 1 102 ? 2.237 5.029 5.432 1.00 96.56 102 ARG A C 1
ATOM 785 O O . ARG A 1 102 ? 3.345 4.883 4.930 1.00 96.56 102 ARG A O 1
ATOM 792 N N . LEU A 1 103 ? 1.180 4.323 5.039 1.00 95.19 103 LEU A N 1
ATOM 793 C CA . LEU A 1 103 ? 1.271 3.301 3.998 1.00 95.19 103 LEU A CA 1
ATOM 794 C C . LEU A 1 103 ? 1.640 3.911 2.640 1.00 95.19 103 LEU A C 1
ATOM 796 O O . LEU A 1 103 ? 2.418 3.329 1.890 1.00 95.19 103 LEU A O 1
ATOM 800 N N . ASN A 1 104 ? 1.118 5.097 2.323 1.00 93.38 104 ASN A N 1
ATOM 801 C CA . ASN A 1 104 ? 1.492 5.816 1.107 1.00 93.38 104 ASN A CA 1
ATOM 802 C C . ASN A 1 104 ? 2.976 6.218 1.122 1.00 93.38 104 ASN A C 1
ATOM 804 O O . ASN A 1 104 ? 3.670 6.051 0.119 1.00 93.38 104 ASN A O 1
ATOM 808 N N . ASP A 1 105 ? 3.487 6.675 2.266 1.00 92.94 105 ASP A N 1
ATOM 809 C CA . ASP A 1 105 ? 4.907 6.983 2.435 1.00 92.94 105 ASP A CA 1
ATOM 810 C C . ASP A 1 105 ? 5.779 5.729 2.311 1.00 92.94 105 ASP A C 1
ATOM 812 O O . ASP A 1 105 ? 6.793 5.763 1.613 1.00 92.94 105 ASP A O 1
ATOM 816 N N . GLU A 1 106 ? 5.366 4.605 2.904 1.00 91.56 106 GLU A N 1
ATOM 817 C CA . GLU A 1 106 ? 6.036 3.310 2.744 1.00 91.56 106 GLU A CA 1
ATOM 818 C C . GLU A 1 106 ? 6.048 2.888 1.265 1.00 91.56 106 GLU A C 1
ATOM 820 O O . GLU A 1 106 ? 7.110 2.598 0.723 1.00 91.56 106 GLU A O 1
ATOM 825 N N . VAL A 1 107 ? 4.917 2.954 0.553 1.00 88.62 107 VAL A N 1
ATOM 826 C CA . VAL A 1 107 ? 4.851 2.664 -0.893 1.00 88.62 107 VAL A CA 1
ATOM 827 C C . VAL A 1 107 ? 5.753 3.600 -1.695 1.00 88.62 107 VAL A C 1
ATOM 829 O O . VAL A 1 107 ? 6.433 3.158 -2.621 1.00 88.62 107 VAL A O 1
ATOM 832 N N . ARG A 1 108 ? 5.791 4.892 -1.361 1.00 84.56 108 ARG A N 1
ATOM 833 C CA . ARG A 1 108 ? 6.659 5.867 -2.027 1.00 84.56 108 ARG A CA 1
ATOM 834 C C . ARG A 1 108 ? 8.133 5.563 -1.779 1.00 84.56 108 ARG A C 1
ATOM 836 O O . ARG A 1 108 ? 8.924 5.654 -2.714 1.00 84.56 108 ARG A O 1
ATOM 843 N N . GLN A 1 109 ? 8.499 5.174 -0.560 1.00 85.06 109 GLN A N 1
ATOM 844 C CA . GLN A 1 109 ? 9.849 4.723 -0.234 1.00 85.06 109 GLN A CA 1
ATOM 845 C C . GLN A 1 109 ? 10.195 3.431 -0.969 1.00 85.06 109 GLN A C 1
ATOM 847 O O . GLN A 1 109 ? 11.275 3.351 -1.541 1.00 85.06 109 GLN A O 1
ATOM 852 N N . LEU A 1 110 ? 9.286 2.454 -1.031 1.00 83.50 110 LEU A N 1
ATOM 853 C CA . LEU A 1 110 ? 9.478 1.237 -1.820 1.00 83.50 110 LEU A CA 1
ATOM 854 C C . LEU A 1 110 ? 9.662 1.554 -3.305 1.00 83.50 110 LEU A C 1
ATOM 856 O O . LEU A 1 110 ? 10.540 0.982 -3.928 1.00 83.50 110 LEU A O 1
ATOM 860 N N . LYS A 1 111 ? 8.902 2.493 -3.876 1.00 77.12 111 LYS A N 1
ATOM 861 C CA . LYS A 1 111 ? 9.096 2.950 -5.264 1.00 77.12 111 LYS A CA 1
ATOM 862 C C . LYS A 1 111 ? 10.413 3.702 -5.476 1.00 77.12 111 LYS A C 1
ATOM 864 O O . LYS A 1 111 ? 10.921 3.731 -6.590 1.00 77.12 111 LYS A O 1
ATOM 869 N N . ALA A 1 112 ? 10.945 4.345 -4.437 1.00 75.75 112 ALA A N 1
ATOM 870 C CA . ALA A 1 112 ? 12.233 5.028 -4.501 1.00 75.75 112 ALA A CA 1
ATOM 871 C C . ALA A 1 112 ? 13.416 4.057 -4.336 1.00 75.75 112 ALA A C 1
ATOM 873 O O . ALA A 1 112 ? 14.453 4.253 -4.962 1.00 75.75 112 ALA A O 1
ATOM 874 N N . THR A 1 113 ? 13.275 3.019 -3.505 1.00 74.25 113 THR A N 1
ATOM 875 C CA . THR A 1 113 ? 14.314 2.002 -3.264 1.00 74.25 113 THR A CA 1
ATOM 876 C C . THR A 1 113 ? 14.307 0.919 -4.338 1.00 74.25 113 THR A C 1
ATOM 878 O O . THR A 1 113 ? 15.348 0.586 -4.901 1.00 74.25 113 THR A O 1
ATOM 881 N N . HIS A 1 114 ? 13.129 0.399 -4.669 1.00 61.62 114 HIS A N 1
ATOM 882 C CA . HIS A 1 114 ? 12.885 -0.419 -5.840 1.00 61.62 114 HIS A CA 1
ATOM 883 C C . HIS A 1 114 ? 12.681 0.551 -6.995 1.00 61.62 114 HIS A C 1
ATOM 885 O O . HIS A 1 114 ? 11.569 1.010 -7.221 1.00 61.62 114 HIS A O 1
ATOM 891 N N . ASN A 1 115 ? 13.774 0.913 -7.666 1.00 54.38 115 ASN A N 1
ATOM 892 C CA . ASN A 1 115 ? 13.833 1.820 -8.810 1.00 54.38 115 ASN A CA 1
ATOM 893 C C . ASN A 1 115 ? 12.993 1.263 -9.978 1.00 54.38 115 ASN A C 1
ATOM 895 O O . ASN A 1 115 ? 13.542 0.803 -10.979 1.00 54.38 115 ASN A O 1
ATOM 899 N N . VAL A 1 116 ? 11.660 1.225 -9.835 1.00 58.72 116 VAL A N 1
ATOM 900 C CA . VAL A 1 116 ? 10.730 0.989 -10.936 1.00 58.72 116 VAL A CA 1
ATOM 901 C C . VAL A 1 116 ? 11.009 2.157 -11.855 1.00 58.72 116 VAL A C 1
ATOM 903 O O . VAL A 1 116 ? 10.635 3.286 -11.542 1.00 58.72 116 VAL A O 1
ATOM 906 N N . SER A 1 117 ? 11.831 1.898 -12.872 1.00 69.75 117 SER A N 1
ATOM 907 C CA . SER A 1 117 ? 12.483 2.952 -13.633 1.00 69.75 117 SER A CA 1
ATOM 908 C C . SER A 1 117 ? 11.423 3.972 -14.047 1.00 69.75 117 SER A C 1
ATOM 910 O O . SER A 1 117 ? 10.375 3.554 -14.554 1.00 69.75 117 SER A O 1
ATOM 912 N N . PRO A 1 118 ? 11.639 5.284 -13.834 1.00 75.12 118 PRO A N 1
ATOM 913 C CA . PRO A 1 118 ? 10.672 6.306 -14.237 1.00 75.12 118 PRO A CA 1
ATOM 914 C C . PRO A 1 118 ? 10.261 6.135 -15.709 1.00 75.12 118 PRO A C 1
ATOM 916 O O . PRO A 1 118 ? 9.102 6.353 -16.056 1.00 75.12 118 PRO A O 1
ATOM 919 N N . VAL A 1 119 ? 11.171 5.602 -16.528 1.00 83.25 119 VAL A N 1
ATOM 920 C CA . VAL A 1 119 ? 10.952 5.190 -17.919 1.00 83.25 119 VAL A CA 1
ATOM 921 C C . VAL A 1 119 ? 9.785 4.208 -18.077 1.00 83.25 119 VAL A C 1
ATOM 923 O O . VAL A 1 119 ? 8.949 4.393 -18.954 1.00 83.25 119 VAL A O 1
ATOM 926 N N . TYR A 1 120 ? 9.681 3.185 -17.224 1.00 85.31 120 TYR A N 1
ATOM 927 C CA . TYR A 1 120 ? 8.606 2.192 -17.303 1.00 85.31 120 TYR A CA 1
ATOM 928 C C . TYR A 1 120 ? 7.262 2.780 -16.864 1.00 85.31 120 TYR A C 1
ATOM 930 O O . TYR A 1 120 ? 6.233 2.483 -17.462 1.00 85.31 120 TYR A O 1
ATOM 938 N N . SER A 1 121 ? 7.261 3.667 -15.859 1.00 86.75 121 SER A N 1
ATOM 939 C CA . SER A 1 121 ? 6.040 4.379 -15.454 1.00 86.75 121 SER A CA 1
ATOM 940 C C . SER A 1 121 ? 5.518 5.309 -16.555 1.00 86.75 121 SER A C 1
ATOM 942 O O . SER A 1 121 ? 4.311 5.379 -16.788 1.00 86.75 121 SER A O 1
ATOM 944 N N . GLU A 1 122 ? 6.424 5.965 -17.288 1.00 90.25 122 GLU A N 1
ATOM 945 C CA . GLU A 1 122 ? 6.061 6.770 -18.452 1.00 90.25 122 GLU A CA 1
ATOM 946 C C . GLU A 1 122 ? 5.541 5.886 -19.592 1.00 90.25 122 GLU A C 1
ATOM 948 O O . GLU A 1 122 ? 4.473 6.174 -20.137 1.00 90.25 122 GLU A O 1
ATOM 953 N N . ALA A 1 123 ? 6.231 4.783 -19.901 1.00 92.19 123 ALA A N 1
ATOM 954 C CA . ALA A 1 123 ? 5.810 3.820 -20.916 1.00 92.19 123 ALA A CA 1
ATOM 955 C C . ALA A 1 123 ? 4.408 3.259 -20.627 1.00 92.19 123 ALA A C 1
ATOM 957 O O . ALA A 1 123 ? 3.568 3.220 -21.525 1.00 92.19 123 ALA A O 1
ATOM 958 N N . MET A 1 124 ? 4.124 2.912 -19.367 1.00 91.50 124 MET A N 1
ATOM 959 C CA . MET A 1 124 ? 2.810 2.435 -18.933 1.00 91.50 124 MET A CA 1
ATOM 960 C C . MET A 1 124 ? 1.724 3.499 -19.146 1.00 91.50 124 MET A C 1
ATOM 962 O O . MET A 1 124 ? 0.678 3.204 -19.713 1.00 91.50 124 MET A O 1
ATOM 966 N N . SER A 1 125 ? 1.996 4.763 -18.799 1.00 92.06 125 SER A N 1
ATOM 967 C CA . SER A 1 125 ? 1.046 5.868 -19.017 1.00 92.06 125 SER A CA 1
ATOM 968 C C . SER A 1 125 ? 0.767 6.160 -20.500 1.00 92.06 125 SER A C 1
ATOM 970 O O . SER A 1 125 ? -0.288 6.685 -20.855 1.00 92.06 125 SER A O 1
ATOM 972 N N . LEU A 1 126 ? 1.730 5.897 -21.391 1.00 92.38 126 LEU A N 1
ATOM 973 C CA . LEU A 1 126 ? 1.543 6.021 -22.841 1.00 92.38 126 LEU A CA 1
ATOM 974 C C . LEU A 1 126 ? 0.704 4.856 -23.368 1.00 92.38 126 LEU A C 1
ATOM 976 O O . LEU A 1 126 ? -0.230 5.077 -24.136 1.00 92.38 126 LEU A O 1
ATOM 980 N N . ALA A 1 127 ? 0.985 3.641 -22.902 1.00 93.81 127 ALA A N 1
ATOM 981 C CA . ALA A 1 127 ? 0.210 2.457 -23.243 1.00 93.81 127 ALA A CA 1
ATOM 982 C C . ALA A 1 127 ? -1.255 2.560 -22.792 1.00 93.81 127 ALA A C 1
ATOM 984 O O . ALA A 1 127 ? -2.149 2.246 -23.573 1.00 93.81 127 ALA A O 1
ATOM 985 N N . GLU A 1 128 ? -1.521 3.074 -21.587 1.00 91.88 128 GLU A N 1
ATOM 986 C CA . GLU A 1 128 ? -2.883 3.342 -21.093 1.00 91.88 128 GLU A CA 1
ATOM 987 C C . GLU A 1 128 ? -3.640 4.361 -21.959 1.00 91.88 128 GLU A C 1
ATOM 989 O O . GLU A 1 128 ? -4.861 4.290 -22.087 1.00 91.88 128 GLU A O 1
ATOM 994 N N . ARG A 1 129 ? -2.921 5.294 -22.596 1.00 93.06 129 ARG A N 1
ATOM 995 C CA . ARG A 1 129 ? -3.485 6.251 -23.562 1.00 93.06 129 ARG A CA 1
ATOM 996 C C . ARG A 1 129 ? -3.689 5.659 -24.961 1.00 93.06 129 ARG A C 1
ATOM 998 O O . ARG A 1 129 ? -4.216 6.354 -25.825 1.00 93.06 129 ARG A O 1
ATOM 1005 N N . GLY A 1 130 ? -3.299 4.404 -25.184 1.00 90.88 130 GLY A N 1
ATOM 1006 C CA . GLY A 1 130 ? -3.429 3.718 -26.468 1.00 90.88 130 GLY A CA 1
ATOM 1007 C C . GLY A 1 130 ? -2.312 4.023 -27.468 1.00 90.88 130 GLY A C 1
ATOM 1008 O O . GLY A 1 130 ? -2.500 3.805 -28.663 1.00 90.88 130 GLY A O 1
ATOM 1009 N N . GLU A 1 131 ? -1.161 4.529 -27.013 1.00 92.69 131 GLU A N 1
ATOM 1010 C CA . GLU A 1 131 ? -0.000 4.720 -27.888 1.00 92.69 131 GLU A CA 1
ATOM 1011 C C . GLU A 1 131 ? 0.495 3.391 -28.468 1.00 92.69 131 GLU A C 1
ATOM 1013 O O . GLU A 1 131 ? 0.491 2.346 -27.809 1.00 92.69 131 GLU A O 1
ATOM 1018 N N . LEU A 1 132 ? 0.957 3.436 -29.718 1.00 94.50 132 LEU A N 1
ATOM 1019 C CA . LEU A 1 132 ? 1.484 2.252 -30.391 1.00 94.50 132 LEU A CA 1
ATOM 1020 C C . LEU A 1 132 ? 2.824 1.828 -29.760 1.00 94.50 132 LEU A C 1
ATOM 1022 O O . LEU A 1 132 ? 3.647 2.698 -29.456 1.00 94.50 132 LEU A O 1
ATOM 1026 N N . PRO A 1 133 ? 3.122 0.516 -29.656 1.00 94.25 133 PRO A N 1
ATOM 1027 C CA . PRO A 1 133 ? 4.377 0.021 -29.080 1.00 94.25 133 PRO A CA 1
ATOM 1028 C C . PRO A 1 133 ? 5.632 0.646 -29.702 1.00 94.25 133 PRO A C 1
ATOM 1030 O O . PRO A 1 133 ? 6.567 1.008 -28.994 1.00 94.25 133 PRO A O 1
ATOM 1033 N N . ALA A 1 134 ? 5.631 0.873 -31.019 1.00 94.69 134 ALA A N 1
ATOM 1034 C CA . ALA A 1 134 ? 6.732 1.544 -31.710 1.00 94.69 134 ALA A CA 1
ATOM 1035 C C . ALA A 1 134 ? 6.946 2.997 -31.233 1.00 94.69 134 ALA A C 1
ATOM 1037 O O . ALA A 1 134 ? 8.086 3.442 -31.095 1.00 94.69 134 ALA A O 1
ATOM 1038 N N . GLY A 1 135 ? 5.864 3.730 -30.945 1.00 93.94 135 GLY A N 1
ATOM 1039 C CA . GLY A 1 135 ? 5.921 5.096 -30.417 1.00 93.94 135 GLY A CA 1
ATOM 1040 C C . GLY A 1 135 ? 6.405 5.141 -28.967 1.00 93.94 135 GLY A C 1
ATOM 1041 O O . GLY A 1 135 ? 7.201 6.007 -28.603 1.00 93.94 135 GLY A O 1
ATOM 1042 N N . ILE A 1 136 ? 5.990 4.164 -28.158 1.00 93.81 136 ILE A N 1
ATOM 1043 C CA . ILE A 1 136 ? 6.446 3.998 -26.773 1.00 93.81 136 ILE A CA 1
ATOM 1044 C C . ILE A 1 136 ? 7.944 3.672 -26.741 1.00 93.81 136 ILE A C 1
ATOM 1046 O O . ILE A 1 136 ? 8.694 4.333 -26.025 1.00 93.81 136 ILE A O 1
ATOM 1050 N N . ALA A 1 137 ? 8.398 2.719 -27.561 1.00 94.62 137 ALA A N 1
ATOM 1051 C CA . ALA A 1 137 ? 9.808 2.353 -27.684 1.00 94.62 137 ALA A CA 1
ATOM 1052 C C . ALA A 1 137 ? 10.683 3.563 -28.048 1.00 94.62 137 ALA A C 1
ATOM 1054 O O . ALA A 1 137 ? 11.697 3.821 -27.399 1.00 94.62 137 ALA A O 1
ATOM 1055 N N . ALA A 1 138 ? 10.246 4.362 -29.027 1.00 92.50 138 ALA A N 1
ATOM 1056 C CA . ALA A 1 138 ? 10.963 5.557 -29.460 1.00 92.50 138 ALA A CA 1
ATOM 1057 C C . ALA A 1 138 ? 10.993 6.675 -28.400 1.00 92.50 138 ALA A C 1
ATOM 1059 O O . ALA A 1 138 ? 12.032 7.308 -28.223 1.00 92.50 138 ALA A O 1
ATOM 1060 N N . ARG A 1 139 ? 9.883 6.930 -27.684 1.00 92.00 139 ARG A N 1
ATOM 1061 C CA . ARG A 1 139 ? 9.815 7.987 -26.652 1.00 92.00 139 ARG A CA 1
ATOM 1062 C C . ARG A 1 139 ? 10.556 7.615 -25.372 1.00 92.00 139 ARG A C 1
ATOM 1064 O O . ARG A 1 139 ? 11.198 8.475 -24.779 1.00 92.00 139 ARG A O 1
ATOM 1071 N N . CYS A 1 140 ? 10.444 6.364 -24.939 1.00 91.12 140 CYS A N 1
ATOM 1072 C CA . CYS A 1 140 ? 10.985 5.904 -23.662 1.00 91.12 140 CYS A CA 1
ATOM 1073 C C . CYS A 1 140 ? 12.389 5.289 -23.790 1.00 91.12 140 CYS A C 1
ATOM 1075 O O . CYS A 1 140 ? 13.017 5.008 -22.775 1.00 91.12 140 CYS A O 1
ATOM 1077 N N . GLY A 1 141 ? 12.903 5.090 -25.010 1.00 90.50 141 GLY A N 1
ATOM 1078 C CA . GLY A 1 141 ? 14.229 4.507 -25.236 1.00 90.50 141 GLY A CA 1
ATOM 1079 C C . GLY A 1 141 ? 14.327 3.036 -24.820 1.00 90.50 141 GLY A C 1
ATOM 1080 O O . GLY A 1 141 ? 15.396 2.589 -24.410 1.00 90.50 141 GLY A O 1
ATOM 1081 N N . ILE A 1 142 ? 13.212 2.304 -24.896 1.00 91.50 142 ILE A N 1
ATOM 1082 C CA . ILE A 1 142 ? 13.115 0.870 -24.580 1.00 91.50 142 ILE A CA 1
ATO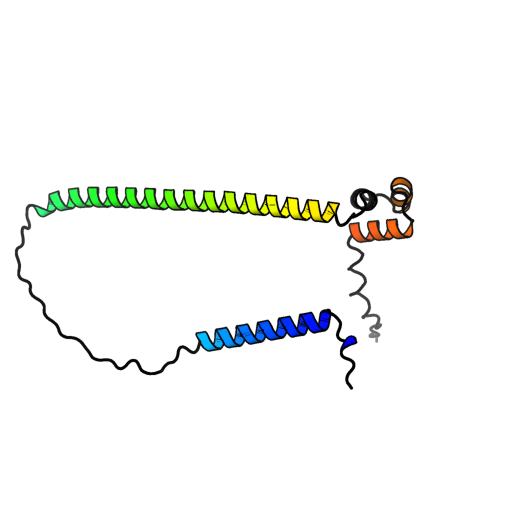M 1083 C C . ILE A 1 142 ? 13.012 0.045 -25.865 1.00 91.50 142 ILE A C 1
ATOM 1085 O O . ILE A 1 142 ? 12.740 0.582 -26.942 1.00 91.50 142 ILE A O 1
ATOM 1089 N N . SER A 1 143 ? 13.226 -1.266 -25.777 1.00 94.44 143 SER A N 1
ATOM 1090 C CA . SER A 1 143 ? 13.086 -2.141 -26.944 1.00 94.44 143 SER A CA 1
ATOM 1091 C C . SER A 1 143 ? 11.625 -2.263 -27.399 1.00 94.44 143 SER A C 1
ATOM 1093 O O . SER A 1 143 ? 10.688 -2.085 -26.619 1.00 94.44 143 SER A O 1
ATOM 1095 N N . ILE A 1 144 ? 11.417 -2.612 -28.673 1.00 95.00 144 ILE A N 1
ATOM 1096 C CA . ILE A 1 144 ? 10.067 -2.829 -29.224 1.00 95.00 144 ILE A CA 1
ATOM 1097 C C . ILE A 1 144 ? 9.346 -3.954 -28.466 1.00 95.00 144 ILE A C 1
ATOM 1099 O O . ILE A 1 144 ? 8.181 -3.792 -28.122 1.00 95.00 144 ILE A O 1
ATOM 1103 N N . GLY A 1 145 ? 10.046 -5.042 -28.123 1.00 93.75 145 GLY A N 1
ATOM 1104 C CA . GLY A 1 145 ? 9.466 -6.144 -27.348 1.00 93.75 145 GLY A CA 1
ATOM 1105 C C . GLY A 1 145 ? 9.056 -5.739 -25.926 1.00 93.75 145 GLY A C 1
ATOM 1106 O O . GLY A 1 145 ? 8.003 -6.152 -25.445 1.00 93.75 145 GLY A O 1
ATOM 1107 N N . GLU A 1 146 ? 9.830 -4.876 -25.259 1.00 92.00 146 GLU A N 1
ATOM 1108 C CA . GLU A 1 146 ? 9.431 -4.315 -23.959 1.00 92.00 146 GLU A CA 1
ATOM 1109 C C . GLU A 1 146 ? 8.211 -3.398 -24.088 1.00 92.00 146 GLU A C 1
ATOM 1111 O O . GLU A 1 146 ? 7.314 -3.449 -23.250 1.00 92.00 146 GLU A O 1
ATOM 1116 N N . ALA A 1 147 ? 8.138 -2.589 -25.145 1.00 94.81 147 ALA A N 1
ATOM 1117 C CA . ALA A 1 147 ? 6.983 -1.736 -25.395 1.00 94.81 147 ALA A CA 1
ATOM 1118 C C . ALA A 1 147 ? 5.715 -2.541 -25.726 1.00 94.81 147 ALA A C 1
ATOM 1120 O O . ALA A 1 147 ? 4.626 -2.178 -25.282 1.00 94.81 147 ALA A O 1
ATOM 1121 N N . GLU A 1 148 ? 5.839 -3.647 -26.464 1.00 94.00 148 GLU A N 1
ATOM 1122 C CA . GLU A 1 148 ? 4.733 -4.574 -26.726 1.00 94.00 148 GLU A CA 1
ATOM 1123 C C . GLU A 1 148 ? 4.233 -5.228 -25.439 1.00 94.00 148 GLU A C 1
ATOM 1125 O O . GLU A 1 148 ? 3.023 -5.271 -25.211 1.00 94.00 148 GLU A O 1
ATOM 1130 N N . LEU A 1 149 ? 5.148 -5.656 -24.564 1.00 92.75 149 LEU A N 1
ATOM 1131 C CA . LEU A 1 149 ? 4.810 -6.187 -23.246 1.00 92.75 149 LEU A CA 1
ATOM 1132 C C . LEU A 1 149 ? 4.053 -5.155 -22.399 1.00 92.75 149 LEU A C 1
ATOM 1134 O O . LEU A 1 149 ? 3.003 -5.474 -21.845 1.00 92.75 149 LEU A O 1
ATOM 1138 N N . VAL A 1 150 ? 4.548 -3.915 -22.318 1.00 93.12 150 VAL A N 1
ATOM 1139 C CA . VAL A 1 150 ? 3.876 -2.816 -21.599 1.00 93.12 150 VAL A CA 1
ATOM 1140 C C . VAL A 1 150 ? 2.478 -2.565 -22.171 1.00 93.12 150 VAL A C 1
ATOM 1142 O O . VAL A 1 150 ? 1.515 -2.419 -21.420 1.00 93.12 150 VAL A O 1
ATOM 1145 N N . ALA A 1 151 ? 2.343 -2.566 -23.497 1.00 93.50 151 ALA A N 1
ATOM 1146 C CA . ALA A 1 151 ? 1.067 -2.349 -24.162 1.00 93.50 151 ALA A CA 1
ATOM 1147 C C . ALA A 1 151 ? 0.073 -3.500 -23.913 1.00 93.50 151 ALA A C 1
ATOM 1149 O O . ALA A 1 151 ? -1.102 -3.246 -23.655 1.00 93.50 151 ALA A O 1
ATOM 1150 N N . ALA A 1 152 ? 0.533 -4.754 -23.936 1.00 92.94 152 ALA A N 1
ATOM 1151 C CA . ALA A 1 152 ? -0.282 -5.924 -23.605 1.00 92.94 152 ALA A CA 1
ATOM 1152 C C . ALA A 1 152 ? -0.706 -5.936 -22.126 1.00 92.94 152 ALA A C 1
ATOM 1154 O O . ALA A 1 152 ? -1.852 -6.263 -21.811 1.00 92.94 152 ALA A O 1
ATOM 1155 N N . LEU A 1 153 ? 0.186 -5.529 -21.217 1.00 91.38 153 LEU A N 1
ATOM 1156 C CA . LEU A 1 153 ? -0.120 -5.365 -19.793 1.00 91.38 153 LEU A CA 1
ATOM 1157 C C . LEU A 1 153 ? -1.178 -4.281 -19.562 1.00 91.38 153 LEU A C 1
ATOM 1159 O O . LEU A 1 153 ? -2.123 -4.515 -18.814 1.00 91.38 153 LEU A O 1
ATOM 1163 N N . ALA A 1 154 ? -1.070 -3.131 -20.235 1.00 90.81 154 ALA A N 1
ATOM 1164 C CA . ALA A 1 154 ? -2.050 -2.047 -20.131 1.00 90.81 154 ALA A CA 1
ATOM 1165 C C . ALA A 1 154 ? -3.441 -2.445 -20.655 1.00 90.81 154 ALA A C 1
ATOM 1167 O O . ALA A 1 154 ? -4.453 -1.991 -20.126 1.00 90.81 154 ALA A O 1
ATOM 1168 N N . ARG A 1 155 ? -3.503 -3.329 -21.660 1.00 88.94 155 ARG A N 1
ATOM 1169 C CA . ARG A 1 155 ? -4.759 -3.894 -22.183 1.00 88.94 155 ARG A CA 1
ATOM 1170 C C . ARG A 1 155 ? -5.293 -5.082 -21.373 1.00 88.94 155 ARG A C 1
ATOM 1172 O O . ARG A 1 155 ? -6.391 -5.553 -21.651 1.00 88.94 155 ARG A O 1
ATOM 1179 N N . GLY A 1 156 ? -4.545 -5.573 -20.380 1.00 87.25 156 GLY A N 1
ATOM 1180 C CA . GLY A 1 156 ? -4.913 -6.751 -19.587 1.00 87.25 156 GLY A CA 1
ATOM 1181 C C . GLY A 1 156 ? -4.800 -8.085 -20.340 1.00 87.25 156 GLY A C 1
ATOM 1182 O O . GLY A 1 156 ? -5.291 -9.104 -19.864 1.00 87.25 156 GLY A O 1
ATOM 1183 N N . GLU A 1 157 ? -4.138 -8.107 -21.500 1.00 80.06 157 GLU A N 1
ATOM 1184 C CA . GLU A 1 157 ? -4.031 -9.283 -22.380 1.00 80.06 157 GLU A CA 1
ATOM 1185 C C . GLU A 1 157 ? -3.031 -10.326 -21.857 1.00 80.06 157 GLU A C 1
ATOM 1187 O O . GLU A 1 157 ? -3.120 -11.504 -22.196 1.00 80.06 157 GLU A O 1
ATOM 1192 N N . PHE A 1 158 ? -2.112 -9.922 -20.975 1.00 66.44 158 PHE A N 1
ATOM 1193 C CA . PHE A 1 158 ? -1.042 -10.774 -20.441 1.00 66.44 158 PHE A CA 1
ATOM 1194 C C . PHE A 1 158 ? -1.531 -11.901 -1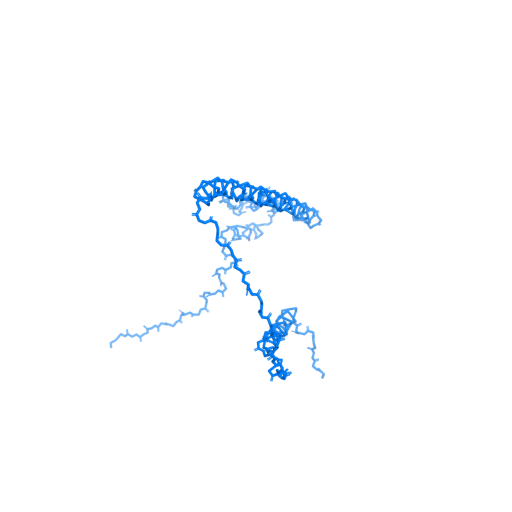9.498 1.00 66.44 158 PHE A C 1
ATOM 1196 O O . PHE A 1 158 ? -0.739 -12.744 -19.087 1.00 66.44 158 PHE A O 1
ATOM 1203 N N . GLY A 1 159 ? -2.826 -11.937 -19.156 1.00 60.22 159 GLY A N 1
ATOM 1204 C CA . GLY A 1 159 ? -3.439 -12.985 -18.325 1.00 60.22 159 GLY A CA 1
ATOM 1205 C C . GLY A 1 159 ? -4.558 -13.787 -19.000 1.00 60.22 159 GLY A C 1
ATOM 1206 O O . GLY A 1 159 ? -5.017 -14.764 -18.423 1.00 60.22 159 GLY A O 1
ATOM 1207 N N . ALA A 1 160 ? -5.002 -13.402 -20.200 1.00 58.59 160 ALA A N 1
ATOM 1208 C CA . ALA A 1 160 ? -6.164 -14.015 -20.854 1.00 58.59 160 ALA A CA 1
ATOM 1209 C C . ALA A 1 160 ? -5.817 -15.242 -21.718 1.00 58.59 160 ALA A C 1
ATOM 1211 O O . ALA A 1 160 ? -6.699 -16.009 -22.090 1.00 58.59 160 ALA A O 1
ATOM 1212 N N . THR A 1 161 ? -4.539 -15.443 -22.044 1.00 52.84 161 THR A N 1
ATOM 1213 C CA . THR A 1 161 ? -4.081 -16.485 -22.978 1.00 52.84 161 THR A CA 1
ATOM 1214 C C . THR A 1 161 ? -3.648 -17.789 -22.305 1.00 52.84 161 THR A C 1
ATOM 1216 O O . THR A 1 161 ? -3.335 -18.747 -23.004 1.00 52.84 161 THR A O 1
ATOM 1219 N N . VAL A 1 162 ? -3.647 -17.869 -20.968 1.00 53.88 162 VAL A N 1
ATOM 1220 C CA . VAL A 1 162 ? -3.245 -19.090 -20.236 1.00 53.88 162 VAL A CA 1
ATOM 1221 C C . VAL A 1 162 ? -4.423 -20.051 -19.995 1.00 53.88 162 VAL A C 1
ATOM 1223 O O . VAL A 1 162 ? -4.196 -21.239 -19.789 1.00 53.88 162 VAL A O 1
ATOM 1226 N N . ASP A 1 163 ? -5.673 -19.590 -20.124 1.00 51.78 163 ASP A N 1
ATOM 1227 C CA . ASP A 1 163 ? -6.875 -20.391 -19.821 1.00 51.78 163 ASP A CA 1
ATOM 1228 C C . ASP A 1 163 ? -7.674 -20.847 -21.067 1.00 51.78 163 ASP A C 1
ATOM 1230 O O . ASP A 1 163 ? -8.763 -21.405 -20.936 1.00 51.78 163 ASP A O 1
ATOM 1234 N N . GLY A 1 164 ? -7.167 -20.617 -22.285 1.00 49.69 164 GLY A N 1
ATOM 1235 C CA . GLY A 1 164 ? -7.947 -20.753 -23.528 1.00 49.69 164 GLY A CA 1
ATOM 1236 C C . GLY A 1 164 ? -7.642 -21.949 -24.437 1.00 49.69 164 GLY A C 1
ATOM 1237 O O . GLY A 1 164 ? -8.249 -22.043 -25.498 1.00 49.69 164 GLY A O 1
ATOM 1238 N N . GLU A 1 165 ? -6.731 -22.853 -24.072 1.00 51.47 165 GLU A N 1
ATOM 1239 C CA . GLU A 1 165 ? -6.255 -23.912 -24.979 1.00 51.47 165 GLU A CA 1
ATOM 1240 C C . GLU A 1 165 ? -6.750 -25.302 -24.538 1.00 51.47 165 GLU A C 1
ATOM 1242 O O . GLU A 1 165 ? -5.972 -26.090 -24.005 1.00 51.47 165 GLU A O 1
ATOM 1247 N N . LEU A 1 166 ? -8.051 -25.598 -24.695 1.00 53.62 166 LEU A N 1
ATOM 1248 C CA . LEU A 1 166 ? -8.606 -26.968 -24.624 1.00 53.62 166 LEU A CA 1
ATOM 1249 C C . LEU A 1 166 ? -10.088 -27.036 -25.064 1.00 53.62 166 LEU A C 1
ATOM 1251 O O . LEU A 1 166 ? -10.942 -27.427 -24.278 1.00 53.62 166 LEU A O 1
ATOM 1255 N N . ASP A 1 167 ? -10.417 -26.703 -26.317 1.00 48.41 167 ASP A N 1
ATOM 1256 C CA . ASP A 1 167 ? -11.557 -27.350 -27.007 1.00 48.41 167 ASP A CA 1
ATOM 1257 C C . ASP A 1 167 ? -11.478 -27.172 -28.533 1.00 48.41 167 ASP A C 1
ATOM 1259 O O . ASP A 1 167 ? -12.277 -26.460 -29.133 1.00 48.41 167 ASP A O 1
ATOM 1263 N N . ASP A 1 168 ? -10.511 -27.828 -29.182 1.00 52.09 168 ASP A N 1
ATOM 1264 C CA . ASP A 1 168 ? -10.628 -28.136 -30.613 1.00 52.09 168 ASP A CA 1
ATOM 1265 C C . ASP A 1 168 ? -10.888 -29.639 -30.771 1.00 52.09 168 ASP A C 1
ATOM 1267 O O . ASP A 1 168 ? -10.014 -30.448 -31.094 1.00 52.09 168 ASP A O 1
ATOM 1271 N N . ARG A 1 169 ? -12.116 -30.050 -30.431 1.00 50.00 169 ARG A N 1
ATOM 1272 C CA . ARG A 1 169 ? -12.699 -31.281 -30.968 1.00 50.00 169 ARG A CA 1
ATOM 1273 C C . ARG A 1 169 ? -13.805 -30.900 -31.948 1.00 50.00 169 ARG A C 1
ATOM 1275 O O . ARG A 1 169 ? -14.846 -30.406 -31.507 1.00 50.00 169 ARG A O 1
ATOM 1282 N N . PRO A 1 170 ? -13.665 -31.195 -33.251 1.00 52.66 170 PRO A N 1
ATOM 1283 C CA . PRO A 1 170 ? -14.779 -31.046 -34.167 1.00 52.66 170 PRO A CA 1
ATOM 1284 C C . PRO A 1 170 ? -15.874 -32.041 -33.766 1.00 52.66 170 PRO A C 1
ATOM 1286 O O . PRO A 1 170 ? -15.691 -33.260 -33.784 1.00 52.66 170 PRO A O 1
ATOM 1289 N N . ARG A 1 171 ? -17.029 -31.501 -33.368 1.00 55.88 171 ARG A N 1
ATOM 1290 C CA . ARG A 1 171 ? -18.284 -32.245 -33.261 1.00 55.88 171 ARG A CA 1
ATOM 1291 C C . ARG A 1 171 ? -18.730 -32.630 -34.670 1.00 55.88 171 ARG A C 1
ATOM 1293 O O . ARG A 1 171 ? -19.530 -31.928 -35.282 1.00 55.88 171 ARG A O 1
ATOM 1300 N N . GLU A 1 172 ? -18.234 -33.754 -35.174 1.00 48.53 172 GLU A N 1
ATOM 1301 C CA . GLU A 1 172 ? -18.897 -34.443 -36.277 1.00 48.53 172 GLU A CA 1
ATOM 1302 C C . GLU A 1 172 ? -20.187 -35.081 -35.752 1.00 48.53 172 GLU A C 1
ATOM 1304 O O . GLU A 1 172 ? -20.195 -36.138 -35.123 1.00 48.53 172 GLU A O 1
ATOM 1309 N N . ALA A 1 173 ? -21.295 -34.381 -35.975 1.00 52.75 173 ALA A N 1
ATOM 1310 C CA . ALA A 1 173 ? -22.638 -34.928 -35.918 1.00 52.75 173 ALA A CA 1
ATOM 1311 C C . ALA A 1 173 ? -23.394 -34.385 -37.134 1.00 52.75 173 ALA A C 1
ATOM 1313 O O . ALA A 1 173 ? -23.709 -33.198 -37.189 1.00 52.75 173 ALA A O 1
ATOM 1314 N N . GLY A 1 174 ? -23.650 -35.243 -38.123 1.00 55.28 174 GLY A N 1
ATOM 1315 C CA . GLY A 1 174 ? -24.309 -34.826 -39.356 1.00 55.28 174 GLY A CA 1
ATOM 1316 C C . GLY A 1 174 ? -24.616 -35.962 -40.327 1.00 55.28 174 GLY A C 1
ATOM 1317 O O . GLY A 1 174 ? -23.980 -36.032 -41.370 1.00 55.28 174 GLY A O 1
ATOM 1318 N N . ASN A 1 175 ? -25.653 -36.734 -39.975 1.00 46.91 175 ASN A N 1
ATOM 1319 C CA . ASN A 1 175 ? -26.543 -37.543 -40.829 1.00 46.91 175 ASN A CA 1
ATOM 1320 C C . ASN A 1 175 ? -26.028 -38.867 -41.420 1.00 46.91 175 ASN A C 1
ATOM 1322 O O . ASN A 1 175 ? -25.340 -38.849 -42.461 1.00 46.91 175 ASN A O 1
#

pLDDT: mean 76.8, std 19.23, range [38.34, 97.88]

Secondary structure (DSSP, 8-state):
---TTSS-HHHHHHHHHHHHHHHHHHHHHHHHS----------------------TTTHHHHHHHHHHHHHHHHHHHHHHHHHHHHHHHHHHHHHHHHHHHHHHHHHHHHHHHTT--HHHHHHHHHHHTT--HHHHHHHHT--HHHHHHHHHHHTTGGGTSSS------------

Radius of gyration: 36.16 Å; chains: 1; bounding box: 70×55×96 Å

Foldseek 3Di:
DDDPVPCPVVNVVVVVVVVVVVVVVVVVVVVVCPPPDDDDDDDDDDDDDDDDDDDPPVCPVVVVVVVVVVVVVVVVVVVVVVVVVVVVVVVVVVVVVVVVVVVVVVVVVCCVVVCPDVLLVVLLVCLLVVHQLVVSCVVSVHDSVVSVVSNCVSVVVVPPPPPPPDDPDPPPDDD

Sequence (175 aa):
MPDWSLLGVREYLLLSAGLVAIYLLLLVIRLRHPNSGKRKAAAPVGQWSTPELSPMAVASSAVAEQEVQDTSFARQLAQSAMGLELQRLQREMVQLRADCQRLNDEVRQLKATHNVSPVYSEAMSLAERGELPAGIAARCGISIGEAELVAALARGEFGATVDGELDDRPREAGN